Protein AF-A0A348ZKR7-F1 (afdb_monomer_lite)

Sequence (73 aa):
MANLTEDQKIKIGLILNKVNTVLFVAFFIVVCVVGVLPMPIFLTLVGAIFVAFAVCTIISNKFLKNYKPDKKK

Secondary structure (DSSP, 8-state):
-----HHHHHHHHHHHHHHHHHHHHHHHHHHHTTTTS-HHHHHHHHHHHHHHHHHHHHHHHHHHTT-------

pLDDT: mean 82.05, std 12.66, range [38.91, 93.0]

Structure (mmCIF, N/CA/C/O backbone)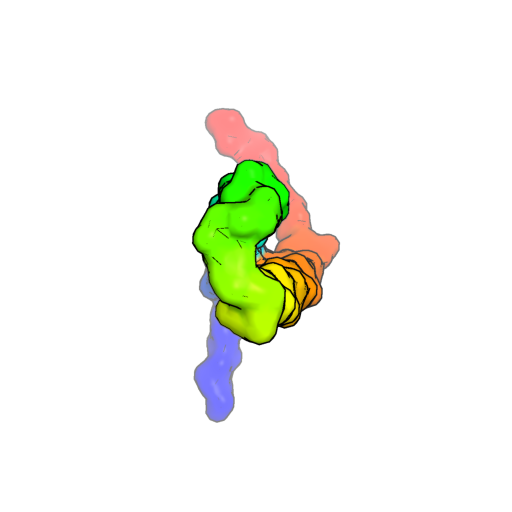:
data_AF-A0A348ZKR7-F1
#
_entry.id   AF-A0A348ZKR7-F1
#
loop_
_atom_site.group_PDB
_atom_site.id
_atom_site.type_symbol
_atom_site.label_atom_id
_atom_site.label_alt_id
_atom_site.label_comp_id
_atom_site.label_asym_id
_atom_site.label_entity_id
_atom_site.label_seq_id
_atom_site.pdbx_PDB_ins_code
_atom_site.Cartn_x
_atom_site.Cartn_y
_atom_site.Cartn_z
_atom_site.occupancy
_atom_site.B_iso_or_equiv
_atom_site.auth_seq_id
_atom_site.auth_comp_id
_atom_site.auth_asym_id
_atom_site.auth_atom_id
_atom_site.pdbx_PDB_model_num
ATOM 1 N N . MET A 1 1 ? 0.054 3.374 27.760 1.00 39.72 1 MET A N 1
ATOM 2 C CA . MET A 1 1 ? -0.356 3.117 26.361 1.00 39.72 1 MET A CA 1
ATOM 3 C C . MET A 1 1 ? -1.465 4.103 26.037 1.00 39.72 1 MET A C 1
ATOM 5 O O . MET A 1 1 ? -2.492 4.049 26.699 1.00 39.72 1 MET A O 1
ATOM 9 N N . ALA A 1 2 ? -1.239 5.065 25.139 1.00 45.53 2 ALA A N 1
ATOM 10 C CA . ALA A 1 2 ? -2.276 6.026 24.767 1.00 45.53 2 ALA A CA 1
ATOM 11 C C . ALA A 1 2 ? -3.406 5.269 24.054 1.00 45.53 2 ALA A C 1
ATOM 13 O O . ALA A 1 2 ? -3.226 4.787 22.937 1.00 45.53 2 ALA A O 1
ATOM 14 N N . ASN A 1 3 ? -4.537 5.085 24.735 1.00 55.00 3 ASN A N 1
ATOM 15 C CA . ASN A 1 3 ? -5.720 4.492 24.128 1.00 55.00 3 ASN A CA 1
ATOM 16 C C . ASN A 1 3 ? -6.253 5.478 23.091 1.00 55.00 3 ASN A C 1
ATOM 18 O O . ASN A 1 3 ? -6.766 6.537 23.443 1.00 55.00 3 ASN A O 1
ATOM 22 N N . LEU A 1 4 ? -6.091 5.134 21.814 1.00 70.44 4 LEU A N 1
ATOM 23 C CA . LEU A 1 4 ? -6.679 5.890 20.719 1.00 70.44 4 LEU A CA 1
ATOM 24 C C . LEU A 1 4 ? -8.204 5.902 20.896 1.00 70.44 4 LEU A C 1
ATOM 26 O O . LEU A 1 4 ? -8.804 4.828 21.034 1.00 70.44 4 LEU A O 1
ATOM 30 N N . THR A 1 5 ? -8.825 7.081 20.896 1.00 82.00 5 THR A N 1
ATOM 31 C CA . THR A 1 5 ? -10.286 7.181 21.015 1.00 82.00 5 THR A CA 1
ATOM 32 C C . THR A 1 5 ? -10.964 6.577 19.779 1.00 82.00 5 THR A C 1
ATOM 34 O O . THR A 1 5 ? -10.360 6.496 18.706 1.00 82.00 5 THR A O 1
ATOM 37 N N . GLU A 1 6 ? -12.212 6.119 19.909 1.00 79.31 6 GLU A N 1
ATOM 38 C CA . GLU A 1 6 ? -12.994 5.562 18.787 1.00 79.31 6 GLU A CA 1
ATOM 39 C C . GLU A 1 6 ? -13.036 6.529 17.588 1.00 79.31 6 GLU A C 1
ATOM 41 O O . GLU A 1 6 ? -12.767 6.122 16.457 1.00 79.31 6 GLU A O 1
ATOM 46 N N . ASP A 1 7 ? -13.229 7.829 17.833 1.00 79.81 7 ASP A N 1
ATOM 47 C CA . ASP A 1 7 ? -13.216 8.865 16.791 1.00 79.81 7 ASP A CA 1
ATOM 48 C C . ASP A 1 7 ? -11.876 8.969 16.055 1.00 79.81 7 ASP A C 1
ATOM 50 O O . ASP A 1 7 ? -11.828 9.152 14.835 1.00 79.81 7 ASP A O 1
ATOM 54 N N . GLN A 1 8 ? -10.760 8.842 16.781 1.00 82.50 8 GLN A N 1
ATOM 55 C CA . GLN A 1 8 ? -9.432 8.846 16.173 1.00 82.50 8 GLN A CA 1
ATOM 56 C C . GLN A 1 8 ? -9.219 7.598 15.314 1.00 82.50 8 GLN A C 1
ATOM 58 O O . GLN A 1 8 ? -8.682 7.710 14.212 1.00 82.50 8 GLN A O 1
ATOM 63 N N . LYS A 1 9 ? -9.681 6.424 15.766 1.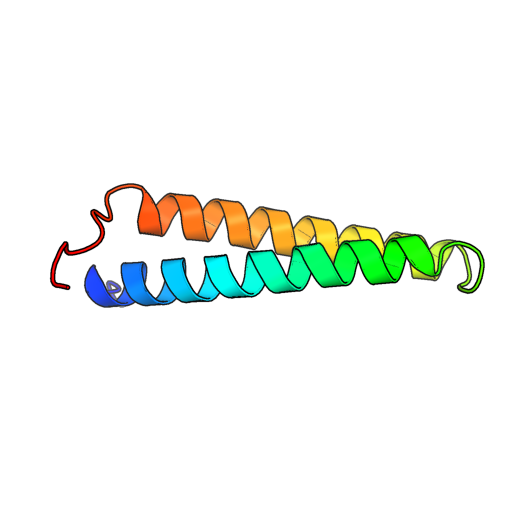00 81.31 9 LYS A N 1
ATOM 64 C CA . LYS A 1 9 ? -9.608 5.178 14.984 1.00 81.31 9 LYS A CA 1
ATOM 65 C C . LYS A 1 9 ? -10.394 5.304 13.683 1.00 81.31 9 LYS A C 1
ATOM 67 O O . LYS A 1 9 ? -9.869 4.959 12.629 1.00 81.31 9 LYS A O 1
ATOM 72 N N . ILE A 1 10 ? -11.605 5.856 13.740 1.00 83.81 10 ILE A N 1
ATOM 73 C CA . ILE A 1 10 ? -12.462 6.078 12.568 1.00 83.81 10 ILE A CA 1
ATOM 74 C C . ILE A 1 10 ? -11.800 7.042 11.576 1.00 83.81 10 ILE A C 1
ATOM 76 O O . ILE A 1 10 ? -11.711 6.729 10.387 1.00 83.81 10 ILE A O 1
ATOM 80 N N . LYS A 1 11 ? -11.281 8.188 12.044 1.00 84.69 11 LYS A N 1
ATOM 81 C CA . LYS A 1 11 ? -10.569 9.152 11.184 1.00 84.69 11 LYS A CA 1
ATOM 82 C C . LYS A 1 11 ? -9.371 8.513 10.488 1.00 84.69 11 LYS A C 1
ATOM 84 O O . LYS A 1 11 ? -9.208 8.679 9.281 1.00 84.69 11 LYS A O 1
ATOM 89 N N . ILE A 1 12 ? -8.565 7.757 11.232 1.00 86.31 12 ILE A N 1
ATOM 90 C CA . ILE A 1 12 ? -7.425 7.014 10.688 1.00 86.31 12 ILE A CA 1
ATOM 91 C C . ILE A 1 12 ? -7.909 5.994 9.653 1.00 86.31 12 ILE A C 1
ATOM 93 O O . ILE A 1 12 ? -7.401 5.984 8.537 1.00 86.31 12 ILE A O 1
ATOM 97 N N . GLY A 1 13 ? -8.934 5.200 9.964 1.00 84.44 13 GLY A N 1
ATOM 98 C CA . GLY A 1 13 ? -9.509 4.223 9.041 1.00 84.44 13 GLY A CA 1
ATOM 99 C C . GLY A 1 13 ? -9.978 4.841 7.719 1.00 84.44 13 GLY A C 1
ATOM 100 O O . GLY A 1 13 ? -9.658 4.308 6.655 1.00 84.44 13 GLY A O 1
ATOM 101 N N . LEU A 1 14 ? -10.666 5.986 7.770 1.00 86.62 14 LEU A N 1
ATOM 102 C CA . LEU A 1 14 ? -11.121 6.731 6.589 1.00 86.62 14 LEU A CA 1
ATOM 103 C C . LEU A 1 14 ? -9.954 7.280 5.759 1.00 86.62 14 LEU A C 1
ATOM 105 O O . LEU A 1 14 ? -9.956 7.143 4.534 1.00 86.62 14 LEU A O 1
ATOM 109 N N . ILE A 1 15 ? -8.943 7.866 6.410 1.00 89.38 15 ILE A N 1
ATOM 110 C CA . ILE A 1 15 ? -7.732 8.350 5.732 1.00 89.38 15 ILE A CA 1
ATOM 111 C C . ILE A 1 15 ? -7.015 7.184 5.053 1.00 89.38 15 ILE A C 1
ATOM 113 O O . ILE A 1 15 ? -6.703 7.275 3.868 1.00 89.38 15 ILE A O 1
ATOM 117 N N . LEU A 1 16 ? -6.812 6.071 5.763 1.00 88.12 16 LEU A N 1
ATOM 118 C CA . LEU A 1 16 ? -6.184 4.877 5.206 1.00 88.12 16 LEU A CA 1
ATOM 119 C C . LEU A 1 16 ? -6.967 4.314 4.024 1.00 88.12 16 LEU A C 1
ATOM 121 O O . LEU A 1 16 ? -6.340 3.902 3.060 1.00 88.12 16 LEU A O 1
ATOM 125 N N . ASN A 1 17 ? -8.301 4.349 4.039 1.00 87.56 17 ASN A N 1
ATOM 126 C CA . ASN A 1 17 ? -9.102 3.911 2.893 1.00 87.56 17 ASN A CA 1
ATOM 127 C C . ASN A 1 17 ? -8.880 4.806 1.657 1.00 87.56 17 ASN A C 1
ATOM 129 O O . ASN A 1 17 ? -8.737 4.322 0.530 1.00 87.56 17 ASN A O 1
ATOM 133 N N . LYS A 1 18 ? -8.786 6.127 1.862 1.00 88.56 18 LYS A N 1
ATOM 134 C CA . LYS A 1 18 ? -8.458 7.076 0.789 1.00 88.56 18 LYS A CA 1
ATOM 135 C C . LYS A 1 18 ? -7.044 6.841 0.251 1.00 88.56 18 LYS A C 1
ATOM 137 O O . LYS A 1 18 ? -6.855 6.794 -0.960 1.00 88.56 18 LYS A O 1
ATOM 142 N N . VAL A 1 19 ? -6.072 6.630 1.138 1.00 89.88 19 VAL A N 1
ATOM 143 C CA . VAL A 1 19 ? -4.692 6.267 0.773 1.00 89.88 19 VAL A CA 1
ATOM 144 C C . VAL A 1 19 ? -4.657 4.932 0.027 1.00 89.88 19 VAL A C 1
ATOM 146 O O . VAL A 1 19 ? -3.941 4.819 -0.960 1.00 89.88 19 VAL A O 1
ATOM 149 N N . ASN A 1 20 ? -5.481 3.958 0.418 1.00 88.50 20 ASN A N 1
ATOM 150 C CA . ASN A 1 20 ? -5.602 2.668 -0.259 1.00 88.50 20 ASN A CA 1
ATOM 151 C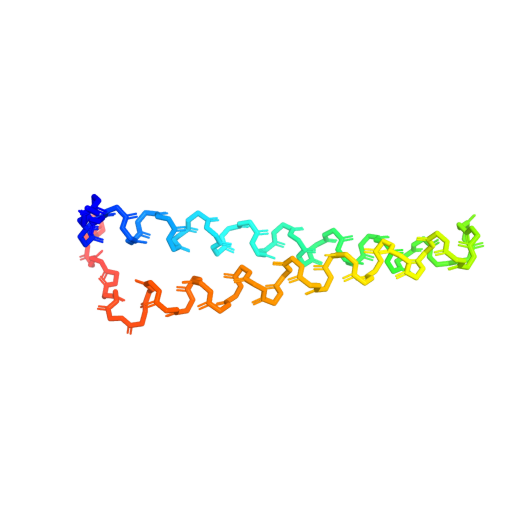 C . ASN A 1 20 ? -6.032 2.843 -1.721 1.00 88.50 20 ASN A C 1
ATOM 153 O O . ASN A 1 20 ? -5.460 2.236 -2.619 1.00 88.50 20 ASN A O 1
ATOM 157 N N . THR A 1 21 ? -6.988 3.740 -1.969 1.00 88.38 21 THR A N 1
ATOM 158 C CA . THR A 1 21 ? -7.429 4.083 -3.330 1.00 88.38 21 THR A CA 1
ATOM 159 C C . THR A 1 21 ? -6.290 4.699 -4.146 1.00 88.38 21 THR A C 1
ATOM 161 O O . THR A 1 21 ? -6.082 4.326 -5.297 1.00 88.38 21 THR A O 1
ATOM 164 N N . VAL A 1 22 ? -5.502 5.598 -3.549 1.00 91.50 22 VAL A N 1
ATOM 165 C CA . VAL A 1 22 ? -4.331 6.199 -4.212 1.00 91.50 22 VAL A CA 1
ATOM 166 C C . VAL A 1 22 ? -3.254 5.148 -4.502 1.00 91.50 22 VAL A C 1
ATOM 168 O O . VAL A 1 22 ? -2.721 5.123 -5.607 1.00 91.50 22 VAL A O 1
ATOM 171 N N . LEU A 1 23 ? -2.967 4.252 -3.552 1.00 89.69 23 LEU A N 1
ATOM 172 C CA . LEU A 1 23 ? -2.026 3.139 -3.724 1.00 89.69 23 LEU A CA 1
ATOM 173 C C . LEU A 1 23 ? -2.465 2.190 -4.841 1.00 89.69 23 LEU A C 1
ATOM 175 O O . LEU A 1 23 ? -1.628 1.742 -5.620 1.00 89.69 23 LEU A O 1
ATOM 179 N N . PHE A 1 24 ? -3.766 1.925 -4.960 1.00 88.00 24 PHE A N 1
ATOM 180 C CA . PHE A 1 24 ? -4.319 1.121 -6.046 1.00 88.00 24 PHE A CA 1
ATOM 181 C C . PHE A 1 24 ? -4.097 1.782 -7.410 1.00 88.00 24 PHE A C 1
ATOM 183 O O . PHE A 1 24 ? -3.624 1.138 -8.341 1.00 88.00 24 PHE A O 1
ATOM 190 N N . VAL A 1 25 ? -4.359 3.085 -7.531 1.00 91.38 25 VAL A N 1
ATOM 191 C CA . VAL A 1 25 ? -4.086 3.824 -8.775 1.00 91.38 25 VAL A CA 1
ATOM 192 C C . VAL A 1 25 ? -2.583 3.853 -9.079 1.00 91.38 25 VAL A C 1
ATOM 194 O O . VAL A 1 25 ? -2.183 3.617 -10.217 1.00 91.38 25 VAL A O 1
ATOM 197 N N . ALA A 1 26 ? -1.737 4.075 -8.070 1.00 88.38 26 ALA A N 1
ATOM 198 C CA . ALA A 1 26 ? -0.284 4.051 -8.223 1.00 88.38 26 ALA A CA 1
ATOM 199 C C . ALA A 1 26 ? 0.225 2.678 -8.690 1.00 88.38 26 ALA A C 1
ATOM 201 O O . ALA A 1 26 ? 1.095 2.617 -9.556 1.00 88.38 26 ALA A O 1
ATOM 202 N N . PHE A 1 27 ? -0.353 1.585 -8.183 1.00 89.81 27 PHE A N 1
ATOM 203 C CA . PHE A 1 27 ? -0.066 0.231 -8.655 1.00 89.81 27 PHE A CA 1
ATOM 204 C C . PHE A 1 27 ? -0.347 0.088 -10.155 1.00 89.81 27 PHE A C 1
ATOM 206 O O . PHE A 1 27 ? 0.517 -0.388 -10.887 1.00 89.81 27 PHE A O 1
ATOM 213 N N . PHE A 1 28 ? -1.505 0.556 -10.632 1.00 89.62 28 PHE A N 1
ATOM 214 C CA . PHE A 1 28 ? -1.834 0.530 -12.062 1.00 89.62 28 PHE A CA 1
ATOM 215 C C . PHE A 1 28 ? -0.832 1.319 -12.900 1.00 89.62 28 PHE A C 1
ATOM 217 O O . PHE A 1 28 ? -0.379 0.823 -13.926 1.00 89.62 28 PHE A O 1
ATOM 224 N N . ILE A 1 29 ? -0.440 2.513 -12.449 1.00 89.38 29 ILE A N 1
ATOM 225 C CA . ILE A 1 29 ? 0.562 3.327 -13.148 1.00 89.38 29 ILE A CA 1
ATOM 226 C C . ILE A 1 29 ? 1.886 2.568 -13.252 1.00 89.38 29 ILE A C 1
ATOM 228 O O . ILE A 1 29 ? 2.461 2.512 -14.335 1.00 89.38 29 ILE A O 1
ATOM 232 N N . VAL A 1 30 ? 2.346 1.948 -12.159 1.00 86.31 30 VAL A N 1
ATOM 233 C CA . VAL A 1 30 ? 3.584 1.155 -12.147 1.00 86.31 30 VAL A CA 1
ATOM 234 C C . VAL A 1 30 ? 3.482 -0.031 -13.103 1.00 86.31 30 VAL A C 1
ATOM 236 O O . VAL A 1 30 ? 4.400 -0.247 -13.887 1.00 86.31 30 VAL A O 1
ATOM 239 N N . VAL A 1 31 ? 2.363 -0.758 -13.108 1.00 86.50 31 VAL A N 1
ATOM 240 C CA . VAL A 1 31 ? 2.131 -1.871 -14.044 1.00 86.50 31 VAL A CA 1
ATOM 241 C C . VAL A 1 31 ? 2.118 -1.391 -15.501 1.00 86.50 31 VAL A C 1
ATOM 243 O O . VAL A 1 31 ? 2.649 -2.079 -16.366 1.00 86.50 31 VAL A O 1
ATOM 246 N N . CYS A 1 32 ? 1.597 -0.196 -15.789 1.00 86.69 32 CYS A N 1
ATOM 247 C CA . CYS A 1 32 ? 1.615 0.380 -17.138 1.00 86.69 32 CYS A CA 1
ATOM 248 C C . CYS A 1 32 ? 3.023 0.751 -17.639 1.00 86.69 32 CYS A C 1
ATOM 250 O O . CYS A 1 32 ? 3.231 0.798 -18.847 1.00 86.69 32 CYS A O 1
ATOM 252 N N . VAL A 1 33 ? 3.992 0.994 -16.749 1.00 84.06 33 VAL A N 1
ATOM 253 C CA . VAL A 1 33 ? 5.409 1.209 -17.117 1.00 84.06 33 VAL A CA 1
ATOM 254 C C . VAL A 1 33 ? 6.247 -0.073 -17.046 1.00 84.06 33 VAL A C 1
ATOM 256 O O . VAL A 1 33 ? 7.483 -0.015 -17.046 1.00 84.06 33 VAL A O 1
ATOM 259 N N . VAL A 1 34 ? 5.604 -1.248 -17.011 1.00 81.12 34 VAL A N 1
ATOM 260 C CA . VAL A 1 34 ? 6.317 -2.527 -17.103 1.00 81.12 34 VAL A CA 1
ATOM 261 C C . VAL A 1 34 ? 7.095 -2.588 -18.422 1.00 81.12 34 VAL A C 1
ATOM 263 O O . VAL A 1 34 ? 6.571 -2.291 -19.492 1.00 81.12 34 VAL A O 1
ATOM 266 N N . GLY A 1 35 ? 8.382 -2.919 -18.341 1.00 75.69 35 GLY A N 1
ATOM 267 C CA . GLY A 1 35 ? 9.286 -2.942 -19.497 1.00 75.69 35 GLY A CA 1
ATOM 268 C C . GLY A 1 35 ? 10.059 -1.644 -19.757 1.00 75.69 35 GLY A C 1
ATOM 269 O O . GLY A 1 35 ? 11.042 -1.685 -20.489 1.00 75.69 35 GLY A O 1
ATOM 270 N N . VAL A 1 36 ? 9.696 -0.521 -19.123 1.00 84.88 36 VAL A N 1
ATOM 271 C CA . VAL A 1 36 ? 10.516 0.712 -19.139 1.00 84.88 36 VAL A CA 1
ATOM 272 C C . VAL A 1 36 ? 11.573 0.676 -18.032 1.00 84.88 36 VAL A C 1
ATOM 274 O O . VAL A 1 36 ? 12.696 1.144 -18.204 1.00 84.88 36 VAL A O 1
ATOM 277 N N . LEU A 1 37 ? 11.214 0.105 -16.881 1.00 83.25 37 LEU A N 1
ATOM 278 C CA . LEU A 1 37 ? 12.085 -0.012 -15.714 1.00 83.25 37 LEU A CA 1
ATOM 279 C C . LEU A 1 37 ? 12.856 -1.342 -15.715 1.00 83.25 37 LEU A C 1
ATOM 281 O O . LEU A 1 37 ? 12.311 -2.365 -16.142 1.00 83.25 37 LEU A O 1
ATOM 285 N N . PRO A 1 38 ? 14.082 -1.377 -15.156 1.00 90.69 38 PRO A N 1
ATOM 286 C CA . PRO A 1 38 ? 14.787 -2.628 -14.906 1.00 90.69 38 PRO A CA 1
ATOM 287 C C . PRO A 1 38 ? 13.924 -3.560 -14.053 1.00 90.69 38 PRO A C 1
ATOM 289 O O . PRO A 1 38 ? 13.404 -3.147 -13.012 1.00 90.69 38 PRO A O 1
ATOM 292 N N . MET A 1 39 ? 13.825 -4.829 -14.455 1.00 86.94 39 MET A N 1
ATOM 293 C CA . MET A 1 39 ? 13.042 -5.857 -13.756 1.00 86.94 39 MET A CA 1
ATOM 294 C C . MET A 1 39 ? 13.194 -5.856 -12.221 1.00 86.94 39 MET A C 1
ATOM 296 O O . MET A 1 39 ? 12.167 -5.861 -11.544 1.00 86.94 39 MET A O 1
ATOM 300 N N . PRO A 1 40 ? 14.411 -5.805 -11.633 1.00 90.88 40 PRO A N 1
ATOM 301 C CA . PRO A 1 40 ? 14.557 -5.828 -10.175 1.00 90.88 40 PRO A CA 1
ATOM 302 C C . PRO A 1 40 ? 13.957 -4.594 -9.485 1.00 90.88 40 PRO A C 1
ATOM 304 O O . PRO A 1 40 ? 13.388 -4.705 -8.398 1.00 90.88 40 PRO A O 1
ATOM 307 N N . ILE A 1 41 ? 14.023 -3.422 -10.123 1.00 88.44 41 ILE A N 1
ATO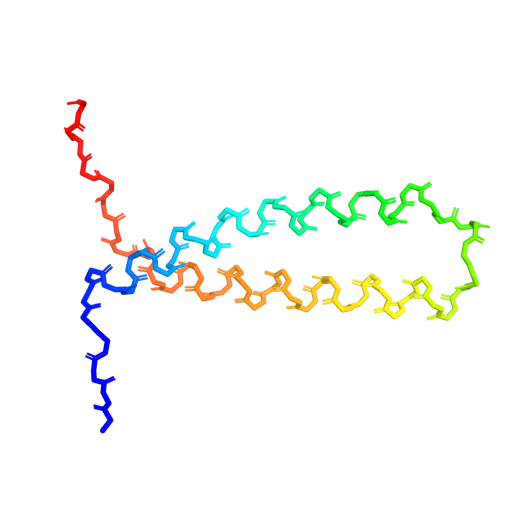M 308 C CA . ILE A 1 41 ? 13.436 -2.184 -9.593 1.00 88.44 41 ILE A CA 1
ATOM 309 C C . ILE A 1 41 ? 11.912 -2.251 -9.692 1.00 88.44 41 ILE A C 1
ATOM 311 O O . ILE A 1 41 ? 11.217 -1.948 -8.723 1.00 88.44 41 ILE A O 1
ATOM 315 N N . PHE A 1 42 ? 11.396 -2.711 -10.834 1.00 88.44 42 PHE A N 1
ATOM 316 C CA . PHE A 1 42 ? 9.966 -2.923 -11.038 1.00 88.44 42 PHE A CA 1
ATOM 317 C C . PHE A 1 42 ? 9.380 -3.871 -9.982 1.00 88.44 42 PHE A C 1
ATOM 319 O O . PHE A 1 42 ? 8.402 -3.524 -9.322 1.00 88.44 42 PHE A O 1
ATOM 326 N N . LEU A 1 43 ? 10.017 -5.025 -9.753 1.00 89.81 43 LEU A N 1
ATOM 327 C CA . LEU A 1 43 ? 9.555 -6.008 -8.770 1.00 89.81 43 LEU A CA 1
ATOM 328 C C . LEU A 1 43 ? 9.566 -5.449 -7.344 1.00 89.81 43 LEU A C 1
ATOM 330 O O . LEU A 1 43 ? 8.633 -5.686 -6.579 1.00 89.81 43 LEU A O 1
ATOM 334 N N . THR A 1 44 ? 10.600 -4.678 -7.001 1.00 91.06 44 THR A N 1
ATOM 335 C CA . THR A 1 44 ? 10.723 -4.051 -5.679 1.00 91.06 44 THR A CA 1
ATOM 336 C C . THR A 1 44 ? 9.619 -3.018 -5.453 1.00 91.06 44 THR A C 1
ATOM 338 O O . THR A 1 44 ? 8.993 -3.013 -4.395 1.00 91.06 44 THR A O 1
ATOM 341 N N . LEU A 1 45 ? 9.328 -2.177 -6.452 1.00 89.50 45 LEU A N 1
ATOM 342 C CA . LEU A 1 45 ? 8.253 -1.183 -6.385 1.00 89.50 45 LEU A CA 1
ATOM 343 C C . LEU A 1 45 ? 6.880 -1.841 -6.259 1.00 89.50 45 LEU A C 1
ATOM 345 O O . LEU A 1 45 ? 6.099 -1.481 -5.380 1.00 89.50 45 LEU A O 1
ATOM 349 N N . VAL A 1 46 ? 6.603 -2.835 -7.103 1.00 90.19 46 VAL A N 1
ATOM 350 C CA . VAL A 1 46 ? 5.351 -3.599 -7.072 1.00 90.19 46 VAL A CA 1
ATOM 351 C C . VAL A 1 46 ? 5.171 -4.282 -5.716 1.00 90.19 46 VAL A C 1
ATOM 353 O O . VAL A 1 46 ? 4.107 -4.162 -5.109 1.00 90.19 46 VAL A O 1
ATOM 356 N N . GLY A 1 47 ? 6.217 -4.934 -5.203 1.00 91.25 47 GLY A N 1
ATOM 357 C CA . GLY A 1 47 ? 6.203 -5.572 -3.888 1.00 91.25 47 GLY A CA 1
ATOM 358 C C . GLY A 1 47 ? 5.956 -4.578 -2.752 1.00 91.25 47 GLY A C 1
ATOM 359 O O . GLY A 1 47 ? 5.101 -4.819 -1.902 1.00 91.25 47 GLY A O 1
ATOM 360 N N . ALA A 1 48 ? 6.637 -3.430 -2.760 1.00 91.69 48 ALA A N 1
ATOM 361 C CA . ALA A 1 48 ? 6.458 -2.391 -1.748 1.00 91.69 48 ALA A CA 1
ATOM 362 C C . ALA A 1 48 ? 5.031 -1.820 -1.749 1.00 91.69 48 ALA A C 1
ATOM 364 O O . ALA A 1 48 ? 4.420 -1.687 -0.686 1.00 91.69 48 ALA A O 1
ATOM 365 N N . ILE A 1 49 ? 4.472 -1.536 -2.931 1.00 91.56 49 ILE A N 1
ATOM 366 C CA . ILE A 1 49 ? 3.095 -1.043 -3.074 1.00 91.56 49 ILE A CA 1
ATOM 367 C C . ILE A 1 49 ? 2.098 -2.097 -2.593 1.00 91.56 49 ILE A C 1
ATOM 369 O O . ILE A 1 49 ? 1.169 -1.765 -1.860 1.00 91.56 49 ILE A O 1
ATOM 373 N N . PHE A 1 50 ? 2.307 -3.365 -2.950 1.00 89.50 50 PHE A N 1
ATOM 374 C CA . PHE A 1 50 ? 1.428 -4.457 -2.543 1.00 89.50 50 PHE A CA 1
ATOM 375 C C . PHE A 1 50 ? 1.406 -4.642 -1.020 1.00 89.50 50 PHE A C 1
ATOM 377 O O . PHE A 1 50 ? 0.334 -4.731 -0.421 1.00 89.50 50 PHE A O 1
ATOM 384 N N . VAL A 1 51 ? 2.576 -4.630 -0.371 1.00 93.00 51 VAL A N 1
ATOM 385 C CA . VAL A 1 51 ? 2.680 -4.722 1.094 1.00 93.00 51 VAL A CA 1
ATOM 386 C C . VAL A 1 51 ? 2.022 -3.514 1.764 1.00 93.00 51 VAL A C 1
ATOM 388 O O . VAL A 1 51 ? 1.234 -3.686 2.696 1.00 93.00 51 VAL A O 1
ATOM 391 N N . ALA A 1 52 ? 2.276 -2.298 1.272 1.00 89.69 52 ALA A N 1
ATOM 392 C CA . ALA A 1 52 ? 1.655 -1.085 1.800 1.00 89.69 52 ALA A CA 1
ATOM 393 C C . ALA A 1 52 ? 0.124 -1.123 1.669 1.00 89.69 52 ALA A C 1
ATOM 395 O O . ALA A 1 52 ? -0.584 -0.807 2.626 1.00 89.69 52 ALA A O 1
ATOM 396 N N . PHE A 1 53 ? -0.388 -1.567 0.520 1.00 89.12 53 PHE A N 1
ATOM 397 C CA . PHE A 1 53 ? -1.817 -1.720 0.260 1.00 89.12 53 PHE A CA 1
ATOM 398 C C . PHE A 1 53 ? -2.458 -2.756 1.193 1.00 89.12 53 PHE A C 1
ATOM 400 O O . PHE A 1 53 ? -3.500 -2.494 1.796 1.00 89.12 53 PHE A O 1
ATOM 407 N N . ALA A 1 54 ? -1.819 -3.912 1.386 1.00 89.00 54 ALA A N 1
ATOM 408 C CA . ALA A 1 54 ? -2.312 -4.953 2.284 1.00 89.00 54 ALA A CA 1
ATOM 409 C C . ALA A 1 54 ? -2.406 -4.458 3.736 1.00 89.00 54 ALA A C 1
ATOM 411 O O . ALA A 1 54 ? -3.446 -4.610 4.380 1.00 89.00 54 ALA A O 1
ATOM 412 N N . VAL A 1 55 ? -1.355 -3.801 4.239 1.00 90.50 55 VAL A N 1
ATOM 413 C CA . VAL A 1 55 ? -1.342 -3.230 5.594 1.00 90.50 55 VAL A CA 1
ATOM 414 C C . VAL A 1 55 ? -2.414 -2.149 5.734 1.00 90.50 55 VAL A C 1
ATOM 416 O O . VAL A 1 55 ? -3.179 -2.170 6.702 1.00 90.50 55 VAL A O 1
ATOM 419 N N . CYS A 1 56 ? -2.533 -1.248 4.754 1.00 88.69 56 CYS A N 1
ATOM 420 C CA . CYS A 1 56 ? -3.550 -0.199 4.771 1.00 88.69 56 CYS A CA 1
ATOM 421 C C . CYS A 1 56 ? -4.967 -0.776 4.788 1.00 88.69 56 CYS A C 1
ATOM 423 O O . CYS A 1 56 ? -5.808 -0.327 5.569 1.00 88.69 56 CYS A O 1
ATOM 425 N N . THR A 1 57 ? -5.210 -1.812 3.987 1.00 87.12 57 THR A N 1
ATOM 426 C CA . THR A 1 57 ? -6.497 -2.508 3.910 1.00 87.12 57 THR A CA 1
ATOM 427 C C . THR A 1 57 ? -6.844 -3.190 5.232 1.00 87.12 57 THR A C 1
ATOM 429 O O . THR A 1 57 ? -7.952 -3.014 5.733 1.00 87.12 57 THR A O 1
ATOM 432 N N . ILE A 1 58 ? -5.910 -3.923 5.847 1.00 89.25 58 ILE A N 1
ATOM 433 C CA . ILE A 1 58 ? -6.142 -4.613 7.128 1.00 89.25 58 ILE A CA 1
ATOM 434 C C . ILE A 1 58 ? -6.455 -3.608 8.239 1.00 89.25 58 ILE A C 1
ATOM 436 O O . ILE A 1 58 ? -7.410 -3.794 8.995 1.00 89.25 58 ILE A O 1
ATOM 440 N N . ILE A 1 59 ? -5.664 -2.539 8.338 1.00 86.75 59 ILE A N 1
ATOM 441 C CA . ILE A 1 59 ? -5.822 -1.510 9.368 1.00 86.75 59 ILE A CA 1
ATOM 442 C C . ILE A 1 59 ? -7.138 -0.753 9.172 1.00 86.75 59 ILE A C 1
ATOM 444 O O . ILE A 1 59 ? -7.900 -0.597 10.127 1.00 86.75 59 ILE A O 1
ATOM 448 N N . SER A 1 60 ? -7.433 -0.326 7.942 1.00 85.94 60 SER A N 1
ATOM 449 C CA . SER A 1 60 ? -8.684 0.361 7.616 1.00 85.94 60 SER A CA 1
ATOM 450 C C . SER A 1 60 ? -9.890 -0.534 7.901 1.00 85.94 60 SER A C 1
ATOM 452 O O . SER A 1 60 ? -10.799 -0.115 8.612 1.00 85.94 60 SER A O 1
ATOM 454 N N . ASN A 1 61 ? -9.857 -1.803 7.481 1.00 84.94 61 ASN A N 1
ATOM 455 C CA . ASN A 1 61 ? -10.922 -2.762 7.766 1.00 84.94 61 ASN A CA 1
ATOM 456 C C . ASN A 1 61 ? -11.105 -2.976 9.276 1.00 84.94 61 ASN A C 1
ATOM 458 O O . ASN A 1 61 ? -12.228 -2.987 9.765 1.00 84.94 61 ASN A O 1
ATOM 462 N N . LYS A 1 62 ? -10.017 -3.081 10.050 1.00 85.25 62 LYS A N 1
ATOM 463 C CA . LYS A 1 62 ? -10.088 -3.247 11.509 1.00 85.25 62 LYS A CA 1
ATOM 464 C C . LYS A 1 62 ? -10.689 -2.022 12.203 1.00 85.25 62 LYS A C 1
ATOM 466 O O . LYS A 1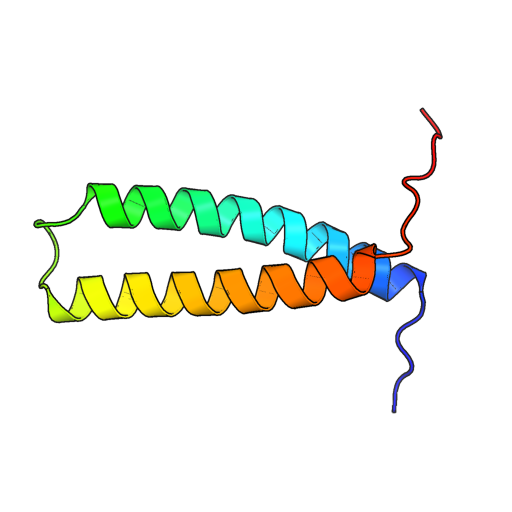 62 ? -11.481 -2.192 13.126 1.00 85.25 62 LYS A O 1
ATOM 471 N N . PHE A 1 63 ? -10.325 -0.813 11.777 1.00 83.06 63 PHE A N 1
ATOM 472 C CA . PHE A 1 63 ? -10.817 0.430 12.377 1.00 83.06 63 PHE A CA 1
ATOM 473 C C . PHE A 1 63 ? -12.214 0.837 11.904 1.00 83.06 63 PHE A C 1
ATOM 475 O O . PHE A 1 63 ? -12.930 1.495 12.652 1.00 83.06 63 PHE A O 1
ATOM 482 N N . LEU A 1 64 ? -12.624 0.426 10.703 1.00 80.00 64 LEU A N 1
ATOM 483 C CA . LEU A 1 64 ? -13.940 0.732 10.142 1.00 80.00 64 LEU A CA 1
ATOM 484 C C . LEU A 1 64 ? -14.958 -0.408 10.298 1.00 80.00 64 LEU A C 1
ATOM 486 O O . LEU A 1 64 ? -16.122 -0.211 9.968 1.00 80.00 64 LEU A O 1
ATOM 490 N N . LYS A 1 65 ? -14.575 -1.572 10.845 1.00 74.19 65 LYS A N 1
ATOM 491 C CA . LYS A 1 65 ? -15.444 -2.762 10.969 1.00 74.19 65 LYS A CA 1
ATOM 492 C C . LYS A 1 65 ? -16.808 -2.481 11.611 1.00 74.19 65 LYS A C 1
ATOM 494 O O . LYS A 1 65 ? -17.807 -3.063 11.203 1.00 74.19 65 LYS A O 1
ATOM 499 N N . ASN A 1 66 ? -16.838 -1.606 12.616 1.00 70.44 66 ASN A N 1
ATOM 500 C CA . ASN A 1 66 ? -18.054 -1.221 13.341 1.00 70.44 66 ASN A CA 1
ATOM 501 C C . ASN A 1 66 ? -18.499 0.215 13.029 1.00 70.44 66 ASN A C 1
ATOM 503 O O . ASN A 1 66 ? -19.471 0.697 13.613 1.00 70.44 66 ASN A O 1
ATOM 507 N N . TYR A 1 67 ? -17.793 0.907 12.130 1.00 69.75 67 TYR A N 1
ATOM 508 C CA . TYR A 1 67 ? -18.140 2.263 11.744 1.00 69.75 67 TYR A CA 1
ATOM 509 C C . TYR A 1 67 ? -19.421 2.232 10.913 1.00 69.75 67 TYR A C 1
ATOM 511 O O . TYR A 1 67 ? -19.440 1.756 9.778 1.00 69.75 67 TYR A O 1
ATOM 519 N N . LYS A 1 68 ? -20.510 2.753 11.479 1.00 70.38 68 LYS A N 1
ATOM 520 C CA . LYS A 1 68 ? -21.700 3.093 10.703 1.00 70.38 68 LYS A CA 1
ATOM 521 C C . LYS A 1 68 ? -21.501 4.523 10.206 1.00 70.38 68 LYS A C 1
ATOM 523 O O . LYS A 1 68 ? -21.364 5.406 11.051 1.00 70.38 68 LYS A O 1
ATOM 528 N N . PRO A 1 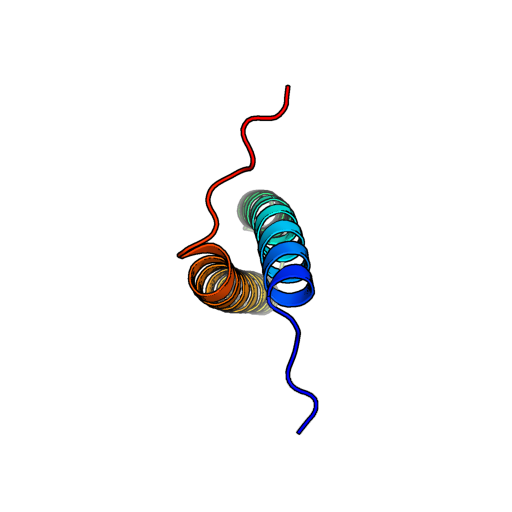69 ? -21.464 4.772 8.884 1.00 67.06 69 PRO A N 1
ATOM 529 C CA . PRO A 1 69 ? -21.405 6.136 8.384 1.00 67.06 69 PRO A CA 1
ATOM 530 C C . PRO A 1 69 ? -22.612 6.893 8.933 1.00 67.06 69 PRO A C 1
ATOM 532 O O . PRO A 1 69 ? -23.753 6.451 8.763 1.00 67.06 69 PRO A O 1
ATOM 535 N N . ASP A 1 70 ? -22.347 7.983 9.652 1.00 62.81 70 ASP A N 1
ATOM 536 C CA . ASP A 1 70 ? -23.396 8.825 10.210 1.00 62.81 70 ASP A CA 1
ATOM 537 C C . ASP A 1 70 ? -24.221 9.350 9.032 1.00 62.81 70 ASP A C 1
ATOM 539 O O . ASP A 1 70 ? -23.716 10.055 8.157 1.00 62.81 70 ASP A O 1
ATOM 543 N N . LYS A 1 71 ? -25.484 8.918 8.945 1.00 53.53 71 LYS A N 1
ATOM 544 C CA . LYS A 1 71 ? -26.416 9.329 7.890 1.00 53.53 71 LYS A CA 1
ATOM 545 C C . LYS A 1 71 ? -26.921 10.743 8.176 1.00 53.53 71 LYS A C 1
ATOM 547 O O . LYS A 1 71 ? -28.128 10.964 8.235 1.00 53.53 71 LYS A O 1
ATOM 552 N N . LYS A 1 72 ? -26.027 11.702 8.374 1.00 42.03 72 LYS A N 1
ATOM 553 C CA . LYS A 1 72 ? -26.382 13.115 8.326 1.00 42.03 72 LYS A CA 1
ATOM 554 C C . LYS A 1 72 ? -25.868 13.674 7.011 1.00 42.03 72 LYS A C 1
ATOM 556 O O . LYS A 1 72 ? -24.685 13.954 6.849 1.00 42.03 72 LYS A O 1
ATOM 561 N N . LYS A 1 73 ? -26.812 13.670 6.065 1.00 38.91 73 LYS A N 1
ATOM 562 C CA . LYS A 1 73 ? -26.824 14.510 4.867 1.00 38.91 73 LYS A CA 1
ATOM 563 C C . LYS A 1 73 ? -26.496 15.953 5.225 1.00 38.91 73 LYS A C 1
ATOM 565 O O . LYS A 1 73 ? -27.017 16.406 6.269 1.00 38.91 73 LYS A O 1
#

Radius of gyration: 16.03 Å; chains: 1; bounding box: 42×20×46 Å

Foldseek 3Di:
DPDQDLVNLQVLLVVLVVVLVVLVVVLVVLVVCPPVDDPVVSVVSNVVSVVSNVVSVVSSCVSCVPPDPPPDD